Protein AF-A0AA90VFG2-F1 (afdb_monomer)

Radius of gyration: 14.71 Å; Cα contacts (8 Å, |Δi|>4): 53; chains: 1; bounding box: 40×22×34 Å

Secondary structure (DSSP, 8-state):
-HHHHHHHTTSS-TT-----S--TT-HHHHHHHHH--S-EEEEEETTEEEEEE--S-GGGTTTT--S--

Mean predicted aligned error: 8.63 Å

Sequence (69 aa):
LLVNALLATGQLKSGQEYDFGLRATSRIKTFVFKFISVPAKWIKTSRRHVLNIYSDDNAYANLFKTDFG

Foldseek 3Di:
DVVVQCCVVVVDPPPDDDDPVDDPPDVVVVCCVPPVPWDWDWDDDPPDIAIGIRDPDPVVVCVRDDPDD

Structure (mmCIF, N/CA/C/O backbone):
data_AF-A0AA90VFG2-F1
#
_entry.id   AF-A0AA90VFG2-F1
#
loop_
_atom_site.group_PDB
_atom_site.id
_atom_site.type_symbol
_atom_site.label_atom_id
_atom_site.label_alt_id
_atom_site.label_comp_id
_atom_site.label_asym_id
_atom_site.label_entity_id
_atom_site.label_seq_id
_atom_site.pdbx_PDB_ins_code
_atom_site.Cartn_x
_atom_site.Cartn_y
_atom_site.Cartn_z
_atom_site.occupancy
_atom_site.B_iso_or_equiv
_atom_site.auth_seq_id
_atom_site.auth_comp_id
_atom_site.auth_asym_id
_atom_site.auth_atom_id
_atom_site.pdbx_PDB_model_num
ATOM 1 N N . LEU A 1 1 ? -5.909 -3.073 0.761 1.00 66.19 1 LEU A N 1
ATOM 2 C CA . LEU A 1 1 ? -5.092 -2.404 -0.276 1.00 66.19 1 LEU A CA 1
ATOM 3 C C . LEU A 1 1 ? -4.048 -1.502 0.369 1.00 66.19 1 LEU A C 1
ATOM 5 O O . LEU A 1 1 ? -2.932 -1.973 0.501 1.00 66.19 1 LEU A O 1
ATOM 9 N N . LEU A 1 2 ? -4.399 -0.325 0.908 1.00 75.06 2 LEU A N 1
ATOM 10 C CA . LEU A 1 2 ? -3.412 0.587 1.514 1.00 75.06 2 LEU A CA 1
ATOM 11 C C . LEU A 1 2 ? -2.608 -0.026 2.680 1.00 75.06 2 LEU A C 1
ATOM 13 O O . LEU A 1 2 ? -1.387 0.005 2.649 1.00 75.06 2 LEU A O 1
ATOM 17 N N . VAL A 1 3 ? -3.261 -0.638 3.678 1.00 78.56 3 VAL A N 1
ATOM 18 C CA . VAL A 1 3 ? -2.561 -1.255 4.831 1.00 78.56 3 VAL A CA 1
ATOM 19 C C . VAL A 1 3 ? -1.635 -2.394 4.394 1.00 78.56 3 VAL A C 1
ATOM 21 O O . VAL A 1 3 ? -0.487 -2.441 4.815 1.00 78.56 3 VAL A O 1
ATOM 24 N N . ASN A 1 4 ? -2.100 -3.270 3.501 1.00 76.00 4 ASN A N 1
ATOM 25 C CA . ASN A 1 4 ? -1.288 -4.372 2.972 1.00 76.00 4 ASN A CA 1
ATOM 26 C C . ASN A 1 4 ? -0.073 -3.854 2.198 1.00 76.00 4 ASN A C 1
ATOM 28 O O . ASN A 1 4 ? 1.014 -4.404 2.324 1.00 76.00 4 ASN A O 1
ATOM 32 N N . ALA A 1 5 ? -0.243 -2.771 1.441 1.00 72.62 5 ALA A N 1
ATOM 33 C CA . ALA A 1 5 ? 0.852 -2.153 0.719 1.00 72.62 5 ALA A CA 1
ATOM 34 C C . ALA A 1 5 ? 1.858 -1.493 1.682 1.00 72.62 5 ALA A C 1
ATOM 36 O O . ALA A 1 5 ? 3.057 -1.680 1.528 1.00 72.62 5 ALA A O 1
ATOM 37 N N . LEU A 1 6 ? 1.397 -0.811 2.737 1.00 78.25 6 LEU A N 1
ATOM 38 C CA . LEU A 1 6 ? 2.273 -0.260 3.782 1.00 78.25 6 LEU A CA 1
ATOM 39 C C . LEU A 1 6 ? 3.018 -1.346 4.587 1.00 78.25 6 LEU A C 1
ATOM 41 O O . LEU A 1 6 ? 4.128 -1.111 5.065 1.00 78.25 6 LEU A O 1
ATOM 45 N N . LEU A 1 7 ? 2.423 -2.531 4.747 1.00 80.12 7 LEU A N 1
ATOM 46 C CA . LEU A 1 7 ? 3.100 -3.704 5.310 1.00 80.12 7 LEU A CA 1
ATOM 47 C C . LEU A 1 7 ? 4.182 -4.224 4.349 1.00 80.12 7 LEU A C 1
ATOM 49 O O . LEU A 1 7 ? 5.296 -4.503 4.785 1.00 80.12 7 LEU A O 1
ATOM 53 N N . ALA A 1 8 ? 3.891 -4.291 3.046 1.00 73.62 8 ALA A N 1
ATOM 54 C CA . ALA A 1 8 ? 4.842 -4.735 2.024 1.00 73.62 8 ALA A CA 1
ATOM 55 C C . ALA A 1 8 ? 6.049 -3.789 1.865 1.00 73.62 8 ALA A C 1
ATOM 57 O O . ALA A 1 8 ? 7.158 -4.248 1.604 1.00 73.62 8 ALA A O 1
ATOM 58 N N . THR A 1 9 ? 5.873 -2.479 2.080 1.00 73.88 9 THR A N 1
ATOM 59 C CA . THR A 1 9 ? 6.980 -1.502 2.075 1.00 73.88 9 THR A CA 1
ATOM 60 C C . THR A 1 9 ? 7.799 -1.479 3.367 1.00 73.88 9 THR A C 1
ATOM 62 O O . THR A 1 9 ? 8.792 -0.752 3.448 1.00 73.88 9 THR A O 1
ATOM 65 N N . GLY A 1 10 ? 7.381 -2.218 4.401 1.00 77.44 10 GLY A N 1
ATOM 66 C CA . GLY A 1 10 ? 7.992 -2.179 5.731 1.00 77.44 10 GLY A CA 1
ATOM 67 C C . GLY A 1 10 ? 7.730 -0.880 6.504 1.00 77.44 10 GLY A C 1
ATOM 68 O O . GLY A 1 10 ? 8.400 -0.616 7.502 1.00 77.44 10 GLY A O 1
ATOM 69 N N . GLN A 1 11 ? 6.773 -0.053 6.064 1.00 78.75 11 GLN A N 1
ATOM 70 C CA . GLN A 1 11 ? 6.339 1.134 6.811 1.00 78.75 11 GLN A CA 1
ATOM 71 C C . GLN A 1 11 ? 5.513 0.756 8.045 1.00 78.75 11 GLN A C 1
ATOM 73 O O . GLN A 1 11 ? 5.553 1.466 9.049 1.00 78.75 11 GLN A O 1
ATOM 78 N N . LEU A 1 12 ? 4.794 -0.364 7.974 1.00 83.75 12 LEU A N 1
ATOM 79 C CA . LEU A 1 12 ? 4.085 -0.976 9.093 1.00 83.75 12 LEU A CA 1
ATOM 80 C C . LEU A 1 12 ? 4.678 -2.359 9.387 1.00 83.75 12 LEU A C 1
ATOM 82 O O . LEU A 1 12 ? 5.185 -3.039 8.497 1.00 83.75 12 LEU A O 1
ATOM 86 N N . LYS A 1 13 ? 4.597 -2.782 10.646 1.00 85.19 13 LYS A N 1
ATOM 87 C CA . LYS A 1 13 ? 5.015 -4.097 11.131 1.00 85.19 13 LYS A CA 1
ATOM 88 C C . LYS A 1 13 ? 3.791 -4.993 11.288 1.00 85.19 13 LYS A C 1
ATOM 90 O O . LYS A 1 13 ? 2.744 -4.553 11.761 1.00 85.19 13 LYS A O 1
ATOM 95 N N . SER A 1 14 ? 3.935 -6.259 10.905 1.00 84.31 14 SER A N 1
ATOM 96 C CA . SER A 1 14 ? 2.887 -7.264 11.103 1.00 84.31 14 SER A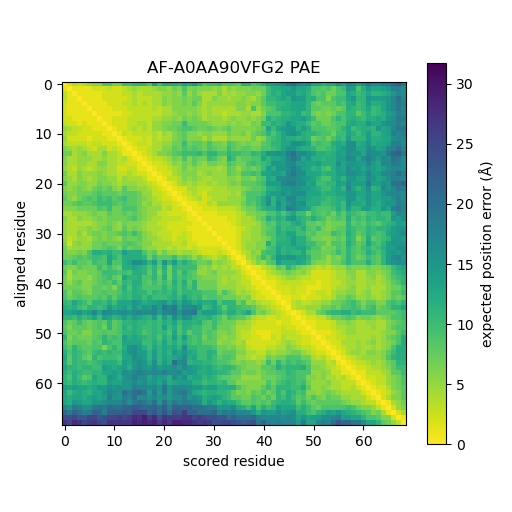 CA 1
ATOM 97 C C . SER A 1 14 ? 2.620 -7.492 12.595 1.00 84.31 14 SER A C 1
ATOM 99 O O . SER A 1 14 ? 3.551 -7.476 13.398 1.00 84.31 14 SER A O 1
ATOM 101 N N . GLY A 1 15 ? 1.352 -7.696 12.960 1.00 84.06 15 GLY A N 1
ATOM 102 C CA . GLY A 1 15 ? 0.928 -7.950 14.342 1.00 84.06 15 GLY A CA 1
ATOM 103 C C . GLY A 1 15 ? 0.880 -6.716 15.247 1.00 84.06 15 GLY A C 1
ATOM 104 O O . GLY A 1 15 ? 0.562 -6.850 16.425 1.00 84.06 15 GLY A O 1
ATOM 105 N N . GLN A 1 16 ? 1.173 -5.525 14.718 1.00 84.56 16 GLN A N 1
ATOM 106 C CA . GLN A 1 16 ? 1.070 -4.270 15.453 1.00 84.56 16 GLN A CA 1
ATOM 107 C C . GLN A 1 16 ? -0.227 -3.542 15.083 1.00 84.56 16 GLN A C 1
ATOM 109 O O . GLN A 1 16 ? -0.566 -3.418 13.905 1.00 84.56 16 GLN A O 1
ATOM 114 N N . GLU A 1 17 ? -0.955 -3.058 16.088 1.00 81.50 17 GLU A N 1
ATOM 115 C CA . GLU A 1 17 ? -2.147 -2.241 15.873 1.00 81.50 17 GLU A CA 1
ATOM 116 C C . GLU A 1 17 ? -1.743 -0.777 15.650 1.00 81.50 17 GLU A C 1
ATOM 118 O O . GLU A 1 17 ? -0.881 -0.239 16.349 1.00 81.50 17 GLU A O 1
ATOM 123 N N . TYR A 1 18 ? -2.346 -0.143 14.643 1.00 79.81 18 TYR A N 1
ATOM 124 C CA . TYR A 1 18 ? -2.058 1.237 14.259 1.00 79.81 18 TYR A CA 1
ATOM 125 C C . TYR A 1 18 ? -3.328 2.073 14.363 1.00 79.81 18 TYR A C 1
ATOM 127 O O . TYR A 1 18 ? -4.263 1.889 13.579 1.00 79.81 18 TYR A O 1
ATOM 135 N N . ASP A 1 19 ? -3.344 3.014 15.309 1.00 82.75 19 ASP A N 1
ATOM 136 C CA . ASP A 1 19 ? -4.376 4.043 15.365 1.00 82.75 19 ASP A CA 1
ATOM 137 C C . ASP A 1 19 ? -3.962 5.239 14.504 1.00 82.75 19 ASP A C 1
ATOM 139 O O . ASP A 1 19 ? -2.938 5.883 14.728 1.00 82.75 19 ASP A O 1
ATOM 143 N N . PHE A 1 20 ? -4.778 5.532 13.497 1.00 79.94 20 PHE A N 1
ATOM 144 C CA . PHE A 1 20 ? -4.581 6.665 12.598 1.00 79.94 20 PHE A CA 1
ATOM 145 C C . PHE A 1 20 ? -5.302 7.934 13.084 1.00 79.94 20 PHE A C 1
ATOM 147 O O . PHE A 1 20 ? -5.346 8.921 12.351 1.00 79.94 20 PHE A O 1
ATOM 154 N N . GLY A 1 21 ? -5.918 7.922 14.275 1.00 83.69 21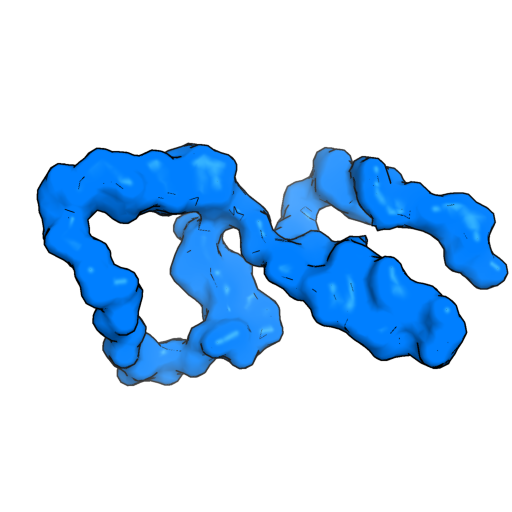 GLY A N 1
ATOM 155 C CA . GLY A 1 21 ? -6.630 9.071 14.850 1.00 83.69 21 GLY A CA 1
ATOM 156 C C . GLY A 1 21 ? -7.895 9.461 14.077 1.00 83.69 21 GLY A C 1
ATOM 157 O O . GLY A 1 21 ? -8.433 10.556 14.242 1.00 83.69 21 GLY A O 1
ATOM 158 N N . LEU A 1 22 ? -8.378 8.580 13.196 1.00 84.44 22 LEU A N 1
ATOM 159 C CA . LEU A 1 22 ? -9.547 8.816 12.357 1.00 84.44 22 LEU A CA 1
ATOM 160 C C . LEU A 1 22 ? -10.761 8.092 12.929 1.00 84.44 22 LEU A C 1
ATOM 162 O O . LEU A 1 22 ? -10.778 6.862 13.021 1.00 84.44 22 LEU A O 1
ATOM 166 N N . ARG A 1 23 ? -11.833 8.846 13.208 1.00 88.12 23 ARG A N 1
ATOM 167 C CA . ARG A 1 23 ? -13.141 8.258 13.538 1.00 88.12 23 ARG A CA 1
ATOM 168 C C . ARG A 1 23 ? -13.542 7.221 12.487 1.00 88.12 23 ARG A C 1
ATOM 170 O O . ARG A 1 23 ? -13.413 7.464 11.287 1.00 88.12 23 ARG A O 1
ATOM 177 N N . ALA A 1 24 ? -14.087 6.091 12.937 1.00 82.19 24 ALA A N 1
ATOM 178 C CA . ALA A 1 24 ? -14.461 4.977 12.063 1.00 82.19 24 ALA A CA 1
ATOM 179 C C . ALA A 1 24 ? -15.450 5.375 10.952 1.00 82.19 24 ALA A C 1
ATOM 181 O O . ALA A 1 24 ? -15.333 4.890 9.833 1.00 82.19 24 ALA A O 1
ATOM 182 N N . THR A 1 25 ? -16.364 6.304 11.239 1.00 86.88 25 THR A N 1
ATOM 183 C CA . THR A 1 25 ? -17.370 6.834 10.302 1.00 86.88 25 THR A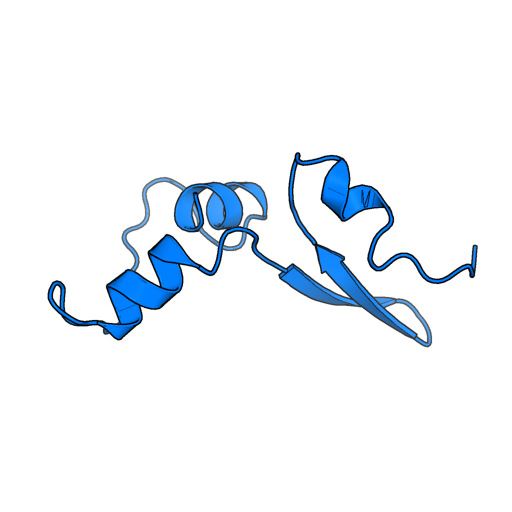 CA 1
ATOM 184 C C . THR A 1 25 ? -16.890 8.055 9.513 1.00 86.88 25 THR A C 1
ATOM 186 O O . THR A 1 25 ? -17.666 8.676 8.786 1.00 86.88 25 THR A O 1
ATOM 189 N N . SER A 1 26 ? -15.621 8.443 9.660 1.00 90.56 26 SER A N 1
ATOM 190 C CA . SER A 1 26 ? -15.099 9.636 9.007 1.00 90.56 26 SER A CA 1
ATOM 191 C C . SER A 1 26 ? -15.025 9.453 7.495 1.00 90.56 26 SER A C 1
ATOM 193 O O . SER A 1 26 ? -14.425 8.504 6.989 1.00 90.56 26 SER A O 1
ATOM 195 N N . ARG A 1 27 ? -15.559 10.431 6.757 1.00 87.94 27 ARG A N 1
ATOM 196 C CA . ARG A 1 27 ? -15.505 10.449 5.289 1.00 87.94 27 ARG A CA 1
ATOM 197 C C . ARG A 1 27 ? -14.068 10.510 4.769 1.00 87.94 27 ARG A C 1
ATOM 199 O O . ARG A 1 27 ? -13.810 9.973 3.699 1.00 87.94 27 ARG A O 1
ATOM 206 N N . ILE A 1 28 ? -13.132 11.091 5.530 1.00 86.81 28 ILE A N 1
ATOM 207 C CA . ILE A 1 28 ? -11.715 11.131 5.143 1.00 86.81 28 ILE A CA 1
ATOM 208 C C . ILE A 1 28 ? -11.066 9.747 5.220 1.00 86.81 28 ILE A C 1
ATOM 210 O O . ILE A 1 28 ? -10.276 9.401 4.351 1.00 86.81 28 ILE A O 1
ATOM 214 N N . LYS A 1 29 ? -11.464 8.913 6.193 1.00 83.88 29 LYS A N 1
ATOM 215 C CA . LYS A 1 29 ? -11.030 7.514 6.275 1.00 83.88 29 LYS A CA 1
ATOM 216 C C . LYS A 1 29 ? -11.514 6.770 5.037 1.00 83.88 29 LYS A C 1
ATOM 218 O O . LYS A 1 29 ? -10.716 6.176 4.324 1.00 83.88 29 LYS A O 1
ATOM 223 N N . THR A 1 30 ? -12.800 6.890 4.715 1.00 84.88 30 THR A N 1
ATOM 224 C CA . THR A 1 30 ? -13.356 6.290 3.497 1.00 84.88 30 THR A CA 1
ATOM 225 C C . THR A 1 30 ? -12.648 6.792 2.242 1.00 84.88 30 THR A C 1
ATOM 227 O O . THR A 1 30 ? -12.317 5.985 1.384 1.00 84.88 30 THR A O 1
ATOM 230 N N . PHE A 1 31 ? -12.366 8.093 2.141 1.00 84.69 31 PHE A N 1
ATOM 231 C CA . PHE A 1 31 ? -11.655 8.671 1.003 1.00 84.69 31 PHE A CA 1
ATOM 232 C C . PHE A 1 31 ? -10.241 8.092 0.855 1.00 84.69 31 PHE A C 1
ATOM 234 O O . PHE A 1 31 ? -9.899 7.595 -0.213 1.00 84.69 31 PHE A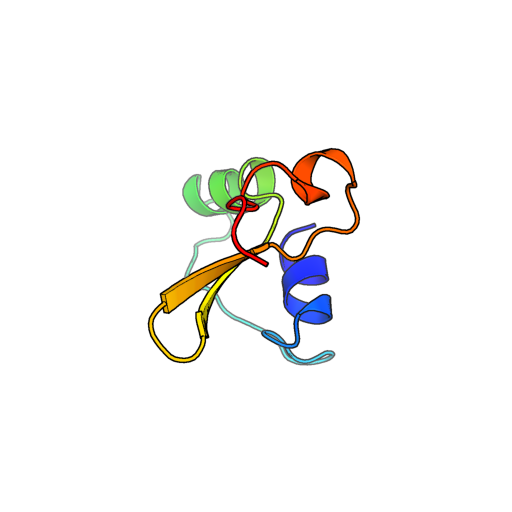 O 1
ATOM 241 N N . VAL A 1 32 ? -9.448 8.080 1.930 1.00 82.06 32 VAL A N 1
ATOM 242 C CA . VAL A 1 32 ? -8.077 7.546 1.930 1.00 82.06 32 VAL A CA 1
ATOM 243 C C . VAL A 1 32 ? -8.067 6.070 1.537 1.00 82.06 32 VAL A C 1
ATOM 245 O O . VAL A 1 32 ? -7.336 5.687 0.634 1.00 82.06 32 VAL A O 1
ATOM 248 N N . PHE A 1 33 ? -8.927 5.244 2.136 1.00 77.94 33 PHE A N 1
ATOM 249 C CA . PHE A 1 33 ? -8.966 3.811 1.829 1.00 77.94 33 PHE A CA 1
ATOM 250 C C . PHE A 1 33 ? -9.564 3.487 0.454 1.00 77.94 33 PHE A C 1
ATOM 252 O O . PHE A 1 33 ? -9.283 2.415 -0.083 1.00 77.94 33 PHE A O 1
ATOM 259 N N . LYS A 1 34 ? -10.393 4.376 -0.106 1.00 80.06 34 LYS A N 1
ATOM 260 C CA . LYS A 1 34 ? -11.045 4.167 -1.403 1.00 80.06 34 LYS A CA 1
ATOM 261 C C . LYS A 1 34 ? -10.232 4.698 -2.579 1.00 80.06 34 LYS A C 1
ATOM 263 O O . LYS A 1 34 ? -10.242 4.066 -3.629 1.00 80.06 34 LYS A O 1
ATOM 268 N N . PHE A 1 35 ? -9.558 5.834 -2.417 1.00 74.00 35 PHE A N 1
ATOM 269 C CA . PHE A 1 35 ? -8.886 6.529 -3.517 1.00 74.00 35 PHE A CA 1
ATOM 270 C C . PHE A 1 35 ? -7.361 6.477 -3.440 1.00 74.00 35 PHE A C 1
ATOM 272 O O . PHE A 1 35 ? -6.714 6.530 -4.482 1.00 74.00 35 PHE A O 1
ATOM 279 N N . ILE A 1 36 ? -6.766 6.335 -2.251 1.00 75.06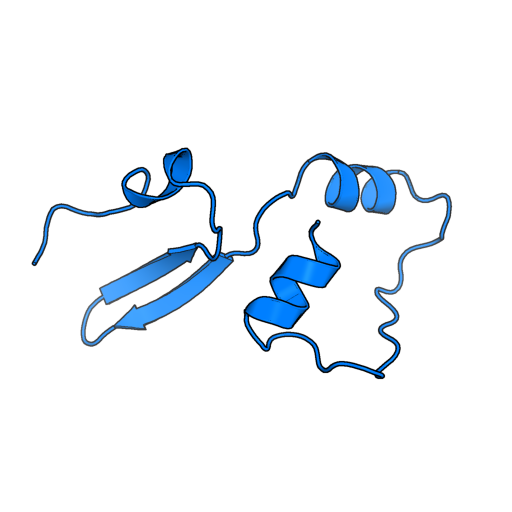 36 ILE A N 1
ATOM 280 C CA . ILE A 1 36 ? -5.315 6.158 -2.125 1.00 75.06 36 ILE A CA 1
ATOM 281 C C . ILE A 1 36 ? -5.021 4.656 -2.174 1.00 75.06 36 ILE A C 1
ATOM 283 O O . ILE A 1 36 ? -5.090 3.947 -1.170 1.00 75.06 36 ILE A O 1
ATOM 287 N N . SER A 1 37 ? -4.751 4.163 -3.381 1.00 68.81 37 SER A N 1
ATOM 288 C CA . SER A 1 37 ? -4.526 2.740 -3.659 1.00 68.81 37 SER A CA 1
ATOM 289 C C . SER A 1 37 ? -3.088 2.297 -3.400 1.00 68.81 37 SER A C 1
ATOM 291 O O . SER A 1 37 ? -2.876 1.168 -2.957 1.00 68.81 37 SER A O 1
ATOM 293 N N . VAL A 1 38 ? -2.119 3.183 -3.647 1.00 74.25 38 VAL A N 1
ATOM 294 C CA . VAL A 1 38 ? -0.695 2.841 -3.686 1.00 74.25 38 VAL A CA 1
ATOM 295 C C . VAL A 1 38 ? 0.112 3.738 -2.742 1.00 74.25 38 VAL A C 1
ATOM 297 O O . VAL A 1 38 ? 0.019 4.965 -2.832 1.00 74.25 38 VAL A O 1
ATOM 300 N N . PRO A 1 39 ? 0.933 3.161 -1.850 1.00 76.00 39 PRO A N 1
ATOM 301 C CA . PRO A 1 39 ? 1.866 3.922 -1.043 1.00 76.00 39 PRO A CA 1
ATOM 302 C C . PRO A 1 39 ? 3.071 4.362 -1.879 1.00 76.00 39 PRO A C 1
ATOM 304 O O . PRO A 1 39 ? 3.605 3.622 -2.708 1.00 76.00 39 PRO A O 1
ATOM 307 N N . ALA A 1 40 ? 3.543 5.574 -1.612 1.00 81.50 40 ALA A N 1
ATOM 308 C CA . ALA A 1 40 ? 4.728 6.124 -2.248 1.00 81.50 40 ALA A CA 1
ATOM 309 C C . ALA A 1 40 ? 5.612 6.828 -1.217 1.00 81.50 40 ALA A C 1
ATOM 311 O O . ALA A 1 40 ? 5.143 7.297 -0.177 1.00 81.50 40 ALA A O 1
ATOM 312 N N . LYS A 1 41 ? 6.910 6.898 -1.505 1.00 81.19 41 LYS A N 1
ATOM 313 C CA . LYS A 1 41 ? 7.899 7.549 -0.648 1.00 81.19 41 LYS A CA 1
ATOM 314 C C . LYS A 1 41 ? 8.882 8.331 -1.495 1.00 81.19 41 LYS A C 1
ATOM 316 O O . LYS A 1 41 ? 9.437 7.803 -2.451 1.00 81.19 41 LYS A O 1
ATOM 321 N N . TRP A 1 42 ? 9.162 9.560 -1.089 1.00 85.75 42 TRP A N 1
ATOM 322 C CA . TRP A 1 42 ? 10.266 10.316 -1.660 1.00 85.75 42 TRP A CA 1
ATOM 323 C C . TRP A 1 42 ? 11.591 9.881 -1.033 1.00 85.75 42 TRP A C 1
ATOM 325 O O . TRP A 1 42 ? 11.742 9.890 0.190 1.00 85.75 42 TRP A O 1
ATOM 335 N N . ILE A 1 43 ? 12.548 9.476 -1.862 1.00 84.19 43 ILE A N 1
ATOM 336 C CA . ILE A 1 43 ? 13.852 8.961 -1.437 1.00 84.19 43 ILE A CA 1
ATOM 337 C C . ILE A 1 43 ? 14.935 9.891 -1.970 1.00 84.19 43 ILE A C 1
ATOM 339 O O . ILE A 1 43 ? 14.940 10.231 -3.150 1.00 84.19 43 ILE A O 1
ATOM 343 N N . LYS A 1 44 ? 15.860 10.319 -1.107 1.00 85.25 44 LYS A N 1
ATOM 344 C CA . LYS A 1 44 ? 17.047 11.054 -1.551 1.00 85.25 44 LYS A CA 1
ATOM 345 C C . LYS A 1 44 ? 18.040 10.074 -2.173 1.00 85.25 44 LYS A C 1
ATOM 347 O O . LYS A 1 44 ? 18.548 9.191 -1.490 1.00 85.25 44 LYS A O 1
ATOM 352 N N . THR A 1 45 ? 18.337 10.273 -3.446 1.00 80.31 45 THR A N 1
ATOM 353 C CA . THR A 1 45 ? 19.297 9.501 -4.233 1.00 80.31 45 THR A CA 1
ATOM 354 C C . THR A 1 45 ? 20.446 10.420 -4.625 1.00 80.31 45 THR A C 1
ATOM 356 O O . THR A 1 45 ? 20.262 11.269 -5.485 1.00 80.31 45 THR A O 1
ATOM 359 N N . SER A 1 46 ? 21.634 10.277 -4.032 1.00 85.12 46 SER A N 1
ATOM 360 C CA . SER A 1 46 ? 22.823 11.113 -4.309 1.00 85.12 46 SER A CA 1
ATOM 361 C C . SER A 1 46 ? 22.520 12.625 -4.431 1.00 85.12 46 SER A C 1
ATOM 363 O O . SER A 1 46 ? 22.447 13.322 -3.419 1.00 85.12 46 SER A O 1
ATOM 365 N N . ARG A 1 47 ? 22.309 13.138 -5.652 1.00 85.06 47 ARG A N 1
ATOM 3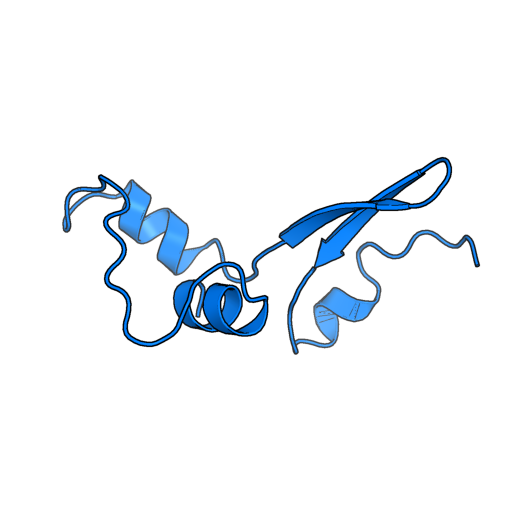66 C CA . ARG A 1 47 ? 22.026 14.556 -5.957 1.00 85.06 47 ARG A CA 1
ATOM 367 C C . ARG A 1 47 ? 20.551 14.872 -6.212 1.00 85.06 47 ARG A C 1
ATOM 369 O O . ARG A 1 47 ? 20.193 16.034 -6.367 1.00 85.06 47 ARG A O 1
ATOM 376 N N . ARG A 1 48 ? 19.708 13.849 -6.316 1.00 83.44 48 ARG A N 1
ATOM 377 C CA . ARG A 1 48 ? 18.289 13.936 -6.653 1.00 83.44 48 ARG A CA 1
ATOM 378 C C . ARG A 1 48 ? 17.463 13.190 -5.626 1.00 83.44 48 ARG A C 1
ATOM 380 O O . ARG A 1 48 ? 17.932 12.731 -4.592 1.00 83.44 48 ARG A O 1
ATOM 387 N N . HIS A 1 49 ? 16.178 13.190 -5.870 1.00 84.38 49 HIS A N 1
ATOM 388 C CA . HIS A 1 49 ? 15.195 13.052 -4.838 1.00 84.38 49 HIS A CA 1
ATOM 389 C C . HIS A 1 49 ? 14.001 12.512 -5.631 1.00 84.38 49 HIS A C 1
ATOM 391 O O . HIS A 1 49 ? 13.459 13.186 -6.505 1.00 84.38 49 HIS A O 1
ATOM 397 N N . VAL A 1 50 ? 13.797 11.202 -5.513 1.00 83.38 50 VAL A N 1
ATOM 398 C CA . VAL A 1 50 ? 13.040 10.377 -6.458 1.00 83.38 50 VAL A CA 1
ATOM 399 C C . VAL A 1 50 ? 11.823 9.824 -5.740 1.00 83.38 50 VAL A C 1
ATOM 401 O O . VAL A 1 50 ? 11.929 9.304 -4.627 1.00 83.38 50 VAL A O 1
ATOM 404 N N . LEU A 1 51 ? 10.659 9.941 -6.372 1.00 84.62 51 LEU A N 1
ATOM 405 C CA . LEU A 1 51 ? 9.438 9.326 -5.875 1.00 84.62 51 LEU A CA 1
ATOM 406 C C . LEU A 1 51 ? 9.490 7.827 -6.176 1.00 84.62 51 LEU A C 1
ATOM 408 O O . LEU A 1 51 ? 9.412 7.427 -7.333 1.00 84.62 51 LEU A O 1
ATOM 412 N N . ASN A 1 52 ? 9.612 7.008 -5.136 1.00 79.00 52 ASN A N 1
ATOM 413 C CA . ASN A 1 52 ? 9.458 5.568 -5.252 1.00 79.00 52 ASN A CA 1
ATOM 414 C C . ASN A 1 52 ? 8.005 5.184 -4.979 1.00 79.00 52 ASN A C 1
ATOM 416 O O . ASN A 1 52 ? 7.441 5.573 -3.951 1.00 79.00 52 ASN A O 1
ATOM 420 N N . ILE A 1 53 ? 7.414 4.426 -5.892 1.00 80.19 53 ILE A N 1
ATOM 421 C CA . ILE A 1 53 ? 6.030 3.967 -5.814 1.00 80.19 53 ILE A CA 1
ATOM 422 C C . ILE A 1 53 ? 6.054 2.461 -5.643 1.00 80.19 53 ILE A C 1
ATOM 424 O O . ILE A 1 53 ? 6.669 1.756 -6.437 1.00 80.19 53 ILE A O 1
ATOM 428 N N . TYR A 1 54 ? 5.388 1.979 -4.602 1.00 73.75 54 TYR A N 1
ATOM 429 C CA . TYR A 1 54 ? 5.418 0.572 -4.235 1.00 73.75 54 TYR A CA 1
ATOM 430 C C . TYR A 1 54 ? 4.084 -0.063 -4.605 1.00 73.75 54 TYR A C 1
ATOM 432 O O . TYR A 1 54 ? 3.160 -0.129 -3.794 1.00 73.75 54 TYR A O 1
ATOM 440 N N . SER A 1 55 ? 3.984 -0.474 -5.865 1.00 74.50 55 SER A N 1
ATOM 441 C CA . SER A 1 55 ? 2.843 -1.203 -6.409 1.00 74.50 55 SER A CA 1
ATOM 442 C C . SER A 1 55 ? 3.345 -2.369 -7.242 1.00 74.50 55 SER A C 1
ATOM 444 O O . SER A 1 55 ? 4.314 -2.210 -7.981 1.00 74.50 55 SER A O 1
ATOM 446 N N . ASP A 1 56 ? 2.640 -3.495 -7.180 1.00 71.81 56 ASP A N 1
ATOM 447 C CA . ASP A 1 56 ? 2.863 -4.634 -8.079 1.00 71.81 56 ASP A CA 1
ATOM 448 C C . ASP A 1 56 ? 2.181 -4.427 -9.445 1.00 71.81 56 ASP A C 1
ATOM 450 O O . ASP A 1 56 ? 2.355 -5.214 -10.374 1.00 71.81 56 ASP A O 1
ATOM 454 N N . ASP A 1 57 ? 1.389 -3.358 -9.578 1.00 77.81 57 ASP A N 1
ATOM 455 C CA . ASP A 1 57 ? 0.711 -3.010 -10.819 1.00 77.81 57 ASP A CA 1
ATOM 456 C C . ASP A 1 57 ? 1.683 -2.355 -11.812 1.00 77.81 57 ASP A C 1
ATOM 458 O O . ASP A 1 57 ? 2.170 -1.232 -11.625 1.00 77.81 57 ASP A O 1
ATOM 462 N N . ASN A 1 58 ? 1.924 -3.073 -12.909 1.00 75.69 58 ASN A N 1
ATOM 463 C CA . ASN A 1 58 ? 2.819 -2.671 -13.986 1.00 75.69 58 ASN A CA 1
ATOM 464 C C . ASN A 1 58 ? 2.382 -1.368 -14.681 1.00 75.69 58 ASN A C 1
ATOM 466 O O . ASN A 1 58 ? 3.221 -0.686 -15.271 1.00 75.69 58 ASN A O 1
ATOM 470 N N . ALA A 1 59 ? 1.108 -0.966 -14.576 1.00 76.50 59 ALA A N 1
ATOM 471 C CA . ALA A 1 59 ? 0.634 0.318 -15.098 1.00 76.50 59 ALA A CA 1
ATOM 472 C C . ALA A 1 59 ? 1.404 1.514 -14.504 1.00 76.50 59 ALA A C 1
ATOM 474 O O . ALA A 1 59 ? 1.595 2.531 -15.172 1.00 76.50 59 ALA A O 1
ATOM 475 N N . TYR A 1 60 ? 1.907 1.381 -13.273 1.00 70.88 60 TYR A N 1
ATOM 476 C CA . TYR A 1 60 ? 2.655 2.433 -12.584 1.00 70.88 60 TYR A CA 1
ATOM 477 C C . TYR A 1 60 ? 4.177 2.325 -12.751 1.00 70.88 60 TYR A C 1
ATOM 479 O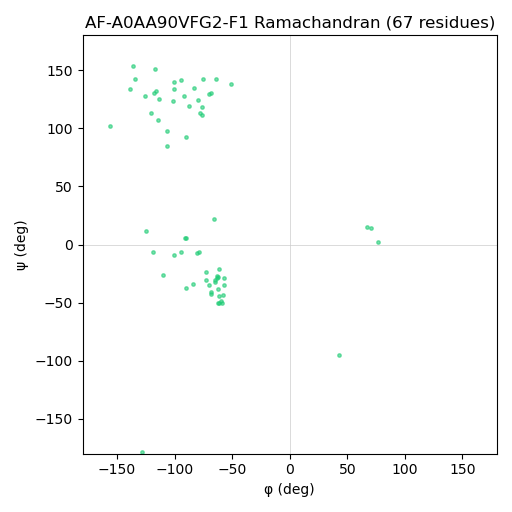 O . TYR A 1 60 ? 4.892 3.246 -12.354 1.00 70.88 60 TYR A O 1
ATOM 487 N N . ALA A 1 61 ? 4.691 1.254 -13.368 1.00 75.25 61 ALA A N 1
ATOM 488 C CA . ALA A 1 6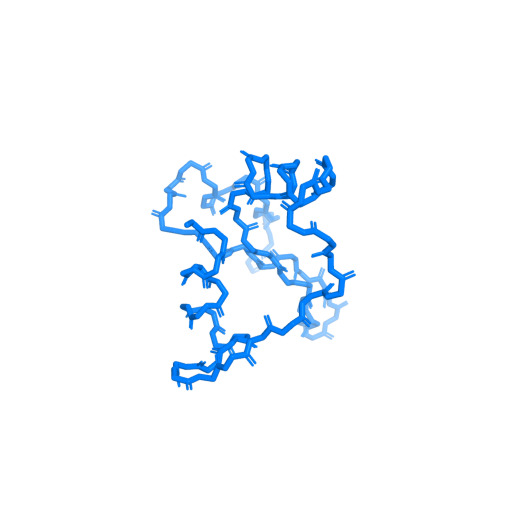1 ? 6.124 0.955 -13.407 1.00 75.25 61 ALA A CA 1
ATOM 489 C C . ALA A 1 61 ? 6.962 2.016 -14.139 1.00 75.25 61 ALA A C 1
ATOM 491 O O . ALA A 1 61 ? 8.135 2.196 -13.817 1.00 75.25 61 ALA A O 1
ATOM 492 N N . ASN A 1 62 ? 6.382 2.721 -15.114 1.00 75.38 62 ASN A N 1
ATOM 493 C CA . ASN A 1 62 ? 7.090 3.723 -15.920 1.00 75.38 62 ASN A CA 1
ATOM 494 C C . ASN A 1 62 ? 6.509 5.137 -15.793 1.00 75.38 62 ASN A C 1
ATOM 496 O O . ASN A 1 62 ? 7.116 6.077 -16.292 1.00 75.38 62 ASN A O 1
ATOM 500 N N . LEU A 1 63 ? 5.378 5.310 -15.100 1.00 72.69 63 LEU A N 1
ATOM 501 C CA . LEU A 1 63 ? 4.631 6.574 -15.076 1.00 72.69 63 LEU A CA 1
ATOM 502 C C . LEU A 1 63 ? 5.429 7.740 -14.460 1.00 72.69 63 LEU A C 1
ATOM 504 O O . LEU A 1 63 ? 5.208 8.895 -14.807 1.00 72.69 63 LEU A O 1
ATOM 508 N N . PHE A 1 64 ? 6.370 7.430 -13.563 1.00 68.88 64 PHE A N 1
ATOM 509 C CA . PHE A 1 64 ? 7.196 8.415 -12.853 1.00 68.88 64 PHE A CA 1
ATOM 510 C C . PHE A 1 64 ? 8.699 8.177 -13.019 1.00 68.88 64 PHE A C 1
ATOM 512 O O . PHE A 1 64 ? 9.506 8.772 -12.298 1.00 68.88 64 PHE A O 1
ATOM 519 N N . LYS A 1 65 ? 9.094 7.301 -13.951 1.00 69.81 65 LYS A N 1
ATOM 520 C CA . LYS A 1 65 ? 10.504 7.184 -14.315 1.00 69.81 65 LYS A CA 1
ATOM 521 C C . LYS A 1 65 ? 10.891 8.448 -15.073 1.00 69.81 65 LYS A C 1
ATOM 523 O O . LYS A 1 65 ? 10.199 8.876 -15.985 1.00 69.81 65 LYS A O 1
ATOM 528 N N . THR A 1 66 ? 11.985 9.060 -14.645 1.00 62.56 66 THR A N 1
ATOM 529 C CA . THR A 1 66 ? 12.646 10.113 -15.417 1.00 62.56 66 THR A CA 1
ATOM 530 C C . THR A 1 66 ? 13.743 9.436 -16.231 1.00 62.56 66 THR A C 1
ATOM 532 O O . THR A 1 66 ? 14.367 8.511 -15.716 1.00 62.56 66 THR A O 1
ATOM 535 N N . ASP A 1 67 ? 13.965 9.859 -17.477 1.00 60.1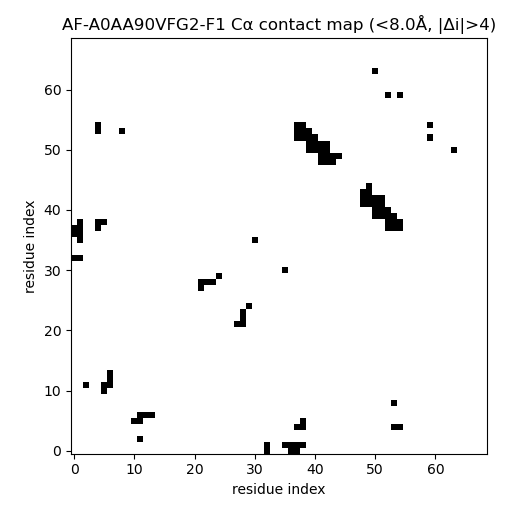2 67 ASP A N 1
ATOM 536 C CA . ASP A 1 67 ? 14.847 9.206 -18.471 1.00 60.12 67 ASP A CA 1
ATOM 537 C C . ASP A 1 67 ? 16.354 9.206 -18.126 1.00 60.12 67 ASP A C 1
ATOM 539 O O . ASP A 1 67 ? 17.212 9.100 -18.997 1.00 60.12 67 ASP A O 1
ATOM 543 N N . PHE A 1 68 ? 16.717 9.347 -16.855 1.00 57.06 68 PHE A N 1
ATOM 544 C CA . PHE A 1 68 ? 18.100 9.427 -16.412 1.00 57.06 68 PHE A CA 1
ATOM 545 C C . PHE A 1 68 ? 18.503 8.121 -15.725 1.00 57.06 68 PHE A C 1
ATOM 547 O O . PHE A 1 68 ? 18.199 7.918 -14.547 1.00 57.06 68 PHE A O 1
ATOM 554 N N . GLY A 1 69 ? 19.169 7.264 -16.504 1.00 51.25 69 GLY A N 1
ATOM 555 C CA . GLY A 1 69 ? 20.011 6.161 -16.032 1.00 51.25 69 GLY A CA 1
ATOM 556 C C . GLY A 1 69 ? 21.402 6.645 -15.648 1.00 51.25 69 GLY A C 1
ATOM 557 O O . GLY A 1 69 ? 21.921 7.545 -16.347 1.00 51.25 69 GLY A O 1
#

Solvent-accessible surface area (backbone atoms only — not comparable to full-atom values): 4645 Å² total; per-residue (Å²): 97,43,67,60,37,33,42,72,72,62,79,40,63,89,96,61,89,82,86,82,88,63,59,91,86,34,66,65,53,54,46,46,68,71,69,45,62,65,49,67,46,81,41,83,50,99,95,48,72,43,76,46,71,59,63,92,54,69,85,59,72,60,76,73,64,67,100,75,130

Nearest PDB structures (foldseek):
  2zih-assembly1_C  TM=3.285E-01  e=2.168E+00  Saccharomyces cerevisiae
  3tnd-assembly1_D  TM=2.700E-01  e=4.733E+00  Shigella flexneri
  2v1n-assembly1_A  TM=2.520E-01  e=6.552E+00  Homo sapiens
  2esh-assembly1_A  TM=3.227E-01  e=7.462E+00  Thermotoga maritima MSB8

Organism: NCBI:txid165179

pLDDT: mean 78.35, std 7.42, range [51.25, 90.56]